Protein AF-A0A943BB54-F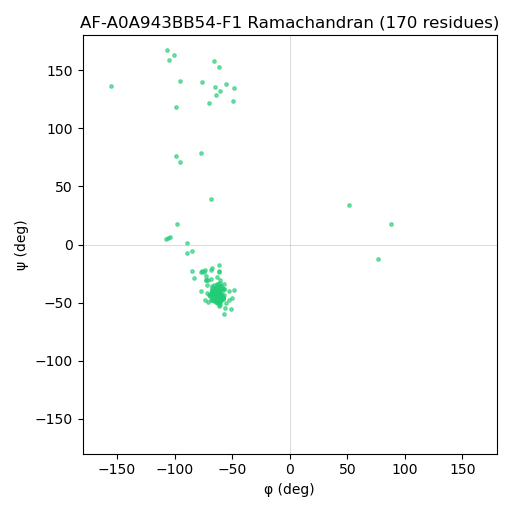1 (afdb_monomer)

Foldseek 3Di:
DQAQDDPVVLQVLLQQQLSLCVVRVLNQQSVLLVCVLVVLVCCCVLLVVVVSCVCNVVSSVVSNVVSVVLNPDDPVVNVPDDSDHPDVVVVCVVCVVVVCVVCVVVVVVVVVVSVVSVVVVVVVVVVLVVDPPVVSVVVVVVVVVVVCCVVVVVVVVVVVVVVVVVVVVVVD

Radius of gyration: 23.93 Å; Cα contacts (8 Å, |Δi|>4): 117; chains: 1; bounding box: 52×42×59 Å

Solvent-accessible surface area (backbone atoms only — not comparable to full-atom values): 9294 Å² total; per-residue (Å²): 124,75,44,90,64,62,67,68,62,41,53,60,29,21,76,42,55,18,40,20,36,37,69,31,54,24,48,42,40,8,47,43,42,33,52,52,56,52,47,46,50,51,50,18,64,76,60,70,36,66,76,53,55,72,50,48,64,56,53,40,51,50,32,32,52,50,29,52,50,61,65,69,45,54,72,68,59,49,68,66,56,74,73,45,56,78,50,71,53,61,58,50,63,77,39,39,67,61,52,44,66,76,42,40,69,60,54,50,50,51,50,52,53,50,50,50,53,45,52,51,50,57,50,50,52,52,54,55,73,72,46,59,65,73,59,46,53,54,50,52,54,50,53,52,52,52,51,49,51,52,55,52,49,52,53,51,51,53,52,49,53,56,55,54,54,47,58,61,61,78,72,112

Mean predicted aligned error: 8.03 Å

Secondary structure (DSSP, 8-state):
------HHHHHHHHTSTTHHHHHTT-HHHHHHHHHHHHHHHHHHHHTT-GGGGGGHHHHHHHHHHHHHHHHHS-HHHHHH-----SSTHHHHHHTHHHHHHHHHHHHHHHHHHHHHHHHHHHHHHHHHHHS-HHHHHHHHHHHHHHHHHHHHHHHHHHHHHHHHHHHHHTT-

Sequence (172 aa):
MKKQKNGFINFICSLIPGAGPMNMGLEKQGLSIMTLFWGVIAIGVLLHMEWIILALPVIWCYSFFHTHNLKNMSEEQFAQEEDRWLFRLDYLIDNHKELFQKYRMWIAGALIVAGICVLVQELIDLFWYIIPDFLYDTVYHTTGLLSAFVTGGVLIAIGIVMLQKKQHSDSN

pLDDT: mean 89.8, std 8.5, range [49.25, 98.12]

Structure (mmCIF, N/CA/C/O backbone):
data_AF-A0A943BB54-F1
#
_entry.id   AF-A0A943BB54-F1
#
loop_
_atom_site.group_PDB
_atom_site.id
_atom_site.type_symbol
_atom_site.label_atom_id
_atom_site.label_alt_id
_atom_site.label_comp_id
_atom_site.label_asym_id
_atom_site.label_entity_id
_atom_site.label_seq_id
_atom_site.pdbx_PDB_ins_code
_atom_site.Cartn_x
_atom_site.Cartn_y
_atom_site.Cartn_z
_atom_site.occupancy
_atom_site.B_iso_or_equiv
_atom_site.auth_seq_id
_atom_site.auth_comp_id
_atom_site.auth_asym_id
_atom_site.auth_atom_id
_atom_site.pdbx_PDB_model_num
ATOM 1 N N . MET A 1 1 ? -9.646 7.836 27.027 1.00 54.47 1 MET A N 1
ATOM 2 C CA . MET A 1 1 ? -10.992 7.289 27.316 1.00 54.47 1 MET A CA 1
ATOM 3 C C . MET A 1 1 ? -11.718 7.103 26.000 1.00 54.47 1 MET A C 1
ATOM 5 O O . MET A 1 1 ? -11.755 8.046 25.216 1.00 54.47 1 MET A O 1
ATOM 9 N N . LYS A 1 2 ? -12.244 5.904 25.753 1.00 75.06 2 LYS A N 1
ATOM 10 C CA . LYS A 1 2 ? -12.995 5.576 24.544 1.00 75.06 2 LYS A CA 1
ATOM 11 C C . LYS A 1 2 ? -14.342 6.306 24.567 1.00 75.06 2 LYS A C 1
ATOM 13 O O . LYS A 1 2 ? -15.086 6.168 25.534 1.00 75.06 2 LYS A O 1
ATOM 18 N N . LYS A 1 3 ? -14.628 7.139 23.563 1.00 78.06 3 LYS A N 1
ATOM 19 C CA . LYS A 1 3 ? -15.867 7.932 23.514 1.00 78.06 3 LYS A CA 1
ATOM 20 C C . LYS A 1 3 ? -16.222 8.281 22.074 1.00 78.06 3 LYS A C 1
ATOM 22 O O . LYS A 1 3 ? -15.357 8.720 21.317 1.00 78.06 3 LYS A O 1
ATOM 27 N N . GLN A 1 4 ? -17.500 8.158 21.723 1.00 77.12 4 GLN A N 1
ATOM 28 C CA . GLN A 1 4 ? -18.004 8.718 20.474 1.00 77.12 4 GLN A CA 1
ATOM 29 C C . GLN A 1 4 ? -17.867 10.249 20.509 1.00 77.12 4 GLN A C 1
ATOM 31 O O . GLN A 1 4 ? -18.245 10.909 21.480 1.00 77.12 4 GLN A O 1
ATOM 36 N N . LYS A 1 5 ? -17.253 10.816 19.466 1.00 77.56 5 LYS A N 1
ATOM 37 C CA . LYS A 1 5 ? -16.969 12.255 19.353 1.00 77.56 5 LYS A CA 1
ATOM 38 C C . LYS A 1 5 ? -17.887 12.935 18.337 1.00 77.56 5 LYS A C 1
ATOM 40 O O . LYS A 1 5 ? -18.565 12.277 17.553 1.00 77.56 5 LYS A O 1
ATOM 45 N N . ASN A 1 6 ? -17.880 14.270 18.348 1.00 79.56 6 ASN A N 1
ATOM 46 C CA . ASN A 1 6 ? -18.699 15.119 17.481 1.00 79.56 6 ASN A CA 1
ATOM 47 C C . ASN A 1 6 ? -18.632 14.689 16.007 1.00 79.56 6 ASN A C 1
ATOM 49 O O . ASN A 1 6 ? -17.544 14.495 15.458 1.00 79.56 6 ASN A O 1
ATOM 53 N N . GLY A 1 7 ? -19.798 14.627 15.356 1.00 83.12 7 GLY A N 1
ATOM 54 C CA . GLY A 1 7 ? -19.935 14.122 13.988 1.00 83.12 7 GLY A CA 1
ATOM 55 C C . GLY A 1 7 ? -19.079 14.862 12.958 1.00 83.12 7 GLY A C 1
ATOM 56 O O . GLY A 1 7 ? -18.488 14.221 12.098 1.00 83.12 7 GLY A O 1
ATOM 57 N N . PHE A 1 8 ? -18.937 16.186 13.082 1.00 90.69 8 PHE A N 1
ATOM 58 C CA . PHE A 1 8 ? -18.139 16.985 12.145 1.00 90.69 8 PHE A CA 1
ATOM 59 C C . PHE A 1 8 ? -16.632 16.699 12.234 1.00 90.69 8 PHE A C 1
ATOM 61 O O . PHE A 1 8 ? -15.992 16.446 11.219 1.00 90.69 8 PHE A O 1
ATOM 68 N N . ILE A 1 9 ? -16.063 16.672 13.447 1.00 91.12 9 ILE A N 1
ATOM 69 C CA . ILE A 1 9 ? -14.643 16.326 13.637 1.00 91.12 9 ILE A CA 1
ATOM 70 C C . ILE A 1 9 ? -14.402 14.894 13.169 1.00 91.12 9 ILE A C 1
ATOM 72 O O . ILE A 1 9 ? -13.420 14.623 12.487 1.00 91.12 9 ILE A O 1
ATOM 76 N N . ASN A 1 10 ? -15.321 13.982 13.491 1.00 91.38 10 ASN A N 1
ATOM 77 C CA . ASN A 1 10 ? -15.209 12.600 13.059 1.00 91.38 10 ASN A CA 1
ATOM 78 C C . ASN A 1 10 ? -15.236 12.450 11.532 1.00 91.38 10 ASN A C 1
ATOM 80 O O . ASN A 1 10 ? -14.472 11.660 10.988 1.00 91.38 10 ASN A O 1
ATOM 84 N N . PHE A 1 11 ? -16.069 13.235 10.847 1.00 94.62 11 PHE A N 1
ATOM 85 C CA . PHE A 1 11 ? -16.084 13.297 9.390 1.00 94.62 11 PHE A CA 1
ATOM 86 C C . PHE A 1 11 ? -14.734 13.772 8.836 1.00 94.62 11 PHE A C 1
ATOM 88 O O . PHE A 1 11 ? -14.167 13.087 7.991 1.00 94.62 11 PHE A O 1
ATOM 95 N N . ILE A 1 12 ? -14.157 14.862 9.358 1.00 96.25 12 ILE A N 1
ATOM 96 C CA . ILE A 1 12 ? -12.820 15.318 8.927 1.00 96.25 12 ILE A CA 1
ATOM 97 C C . ILE A 1 12 ? -11.769 14.228 9.177 1.00 96.25 12 ILE A C 1
ATOM 99 O O . ILE A 1 12 ? -10.998 13.899 8.278 1.00 96.25 12 ILE A O 1
ATOM 103 N N . CYS A 1 13 ? -11.764 13.618 10.365 1.00 95.44 13 CYS A N 1
ATOM 104 C CA . CYS A 1 13 ? -10.847 12.524 10.686 1.00 95.44 13 CYS A CA 1
ATOM 105 C C . CYS A 1 13 ? -11.034 11.313 9.760 1.00 95.44 13 CYS A C 1
ATOM 107 O O . CYS A 1 13 ? -10.058 10.647 9.447 1.00 95.44 13 CYS A O 1
ATOM 109 N N . SER A 1 14 ? -12.251 11.030 9.289 1.00 96.12 14 SER A N 1
ATOM 110 C CA . SER A 1 14 ? -12.511 9.905 8.381 1.00 96.12 14 SER A CA 1
ATOM 111 C C . SER A 1 14 ? -11.883 10.064 6.991 1.00 96.12 14 SER A C 1
ATOM 113 O O . SER A 1 14 ? -11.684 9.063 6.307 1.00 96.12 14 SER A O 1
ATOM 115 N N . LEU A 1 15 ? -11.550 11.297 6.581 1.00 96.88 15 LEU A N 1
ATOM 116 C CA . LEU A 1 15 ? -10.886 11.576 5.303 1.00 96.88 15 LEU A CA 1
ATOM 117 C C . LEU A 1 15 ? -9.410 11.160 5.310 1.00 96.88 15 LEU A C 1
ATOM 119 O O . LEU A 1 15 ? -8.836 10.933 4.246 1.00 96.88 15 LEU A O 1
ATOM 123 N N . ILE A 1 16 ? -8.808 11.046 6.497 1.00 97.12 16 ILE A N 1
ATOM 124 C CA . ILE A 1 16 ? -7.440 10.569 6.689 1.00 97.12 16 ILE A CA 1
ATOM 125 C C . ILE A 1 16 ? -7.516 9.086 7.091 1.00 97.12 16 ILE A C 1
ATOM 127 O O . ILE A 1 16 ? -8.088 8.775 8.141 1.00 97.12 16 ILE A O 1
ATOM 131 N N . PRO A 1 17 ? -6.944 8.156 6.301 1.00 97.19 17 PRO A N 1
ATOM 132 C CA . PRO A 1 17 ? -6.960 6.730 6.611 1.00 97.19 17 PRO A CA 1
ATOM 133 C C . PRO A 1 17 ? -6.526 6.446 8.052 1.00 97.19 17 PRO A C 1
ATOM 135 O O . PRO A 1 17 ? -5.452 6.865 8.466 1.00 97.19 17 PRO A O 1
ATOM 138 N N . GLY A 1 18 ? -7.373 5.763 8.823 1.00 96.44 18 GLY A N 1
ATOM 139 C CA . GLY A 1 18 ? -7.125 5.369 10.212 1.00 96.44 18 GLY A CA 1
ATOM 140 C C . GLY A 1 18 ? -7.271 6.463 11.281 1.00 96.44 18 GLY A C 1
ATOM 141 O O . GLY A 1 18 ? -7.390 6.123 12.458 1.00 96.44 18 GLY A O 1
ATOM 142 N N . ALA A 1 19 ? -7.365 7.749 10.929 1.00 96.56 19 ALA A N 1
ATOM 143 C CA . ALA A 1 19 ? -7.496 8.815 11.931 1.00 96.56 19 ALA A CA 1
ATOM 144 C C . ALA A 1 19 ? -8.884 8.851 12.599 1.00 96.56 19 ALA A C 1
ATOM 146 O O . ALA A 1 19 ? -9.010 9.264 13.752 1.00 96.56 19 ALA A O 1
ATOM 147 N N . GLY A 1 20 ? -9.929 8.391 11.908 1.00 95.75 20 GLY A N 1
ATOM 148 C CA . GLY A 1 20 ? -11.283 8.260 12.452 1.00 95.75 20 GLY A CA 1
ATOM 149 C C . GLY A 1 20 ? -11.375 7.379 13.708 1.00 95.75 20 GLY A C 1
ATOM 150 O O . GLY A 1 20 ? -11.759 7.883 14.765 1.00 95.75 20 GLY A O 1
ATOM 151 N N . PRO A 1 21 ? -10.981 6.090 13.647 1.00 95.19 21 PRO A N 1
ATOM 152 C CA . PRO A 1 21 ? -10.943 5.213 14.817 1.00 95.19 21 PRO A CA 1
ATOM 153 C C . PRO A 1 21 ? -10.069 5.768 15.951 1.00 95.19 21 PRO A C 1
ATOM 155 O O . PRO A 1 21 ? -10.515 5.796 17.101 1.00 95.19 21 PRO A O 1
ATOM 158 N N . MET A 1 22 ? -8.882 6.310 15.634 1.00 95.44 22 MET A N 1
ATOM 159 C CA . MET A 1 22 ? -8.009 6.949 16.634 1.00 95.44 22 MET A CA 1
ATOM 160 C C . MET A 1 22 ? -8.708 8.109 17.338 1.00 95.44 22 MET A C 1
ATOM 162 O O . MET A 1 22 ? -8.614 8.255 18.556 1.00 95.44 22 MET A O 1
ATOM 166 N N . ASN A 1 23 ? -9.471 8.914 16.595 1.00 94.31 23 ASN A N 1
ATOM 167 C CA . ASN A 1 23 ? -10.217 10.017 17.175 1.00 94.31 23 ASN A CA 1
ATOM 168 C C . ASN A 1 23 ? -11.243 9.530 18.213 1.00 94.31 23 ASN A C 1
ATOM 170 O O . ASN A 1 23 ? -11.480 10.240 19.184 1.00 94.31 23 ASN A O 1
ATOM 174 N N . MET A 1 24 ? -11.804 8.327 18.082 1.00 94.06 24 MET A N 1
ATOM 175 C CA . MET A 1 24 ? -12.731 7.759 19.073 1.00 94.06 24 MET A CA 1
ATOM 176 C C . MET A 1 24 ? -12.044 6.957 20.195 1.00 94.06 24 MET A C 1
ATOM 178 O O . MET A 1 24 ? -12.722 6.431 21.084 1.00 94.06 24 MET A O 1
ATOM 182 N N . GLY A 1 25 ? -10.708 6.880 20.181 1.00 93.62 25 GLY A N 1
ATOM 183 C CA . GLY A 1 25 ? -9.900 6.128 21.144 1.00 93.62 25 GLY A CA 1
ATOM 184 C C . GLY A 1 25 ? -9.667 4.657 20.779 1.00 93.62 25 GLY A C 1
ATOM 185 O O . GLY A 1 25 ? -9.334 3.882 21.668 1.00 93.62 25 GLY A O 1
ATOM 186 N N . LEU A 1 26 ? -9.874 4.272 19.513 1.00 95.06 26 LEU A N 1
ATOM 187 C CA . LEU A 1 26 ? -9.521 2.960 18.953 1.00 95.06 26 LEU A CA 1
ATOM 188 C C . LEU A 1 26 ? -8.188 3.071 18.195 1.00 95.06 26 LEU A C 1
ATOM 190 O O . LEU A 1 26 ? -8.151 3.183 16.964 1.00 95.06 26 LEU A O 1
ATOM 194 N N . GLU A 1 27 ? -7.091 3.138 18.948 1.00 94.19 27 GLU A N 1
ATOM 195 C CA . GLU A 1 27 ? -5.754 3.426 18.426 1.00 94.19 27 GLU A CA 1
ATOM 196 C C . GLU A 1 27 ? -5.198 2.280 17.585 1.00 94.19 27 GLU A C 1
ATOM 198 O O . GLU A 1 27 ? -4.673 2.530 16.499 1.00 94.19 27 GLU A O 1
ATOM 203 N N . LYS A 1 28 ? -5.353 1.024 18.022 1.00 94.44 28 LYS A N 1
ATOM 204 C CA . LYS A 1 28 ? -4.853 -0.142 17.275 1.00 94.44 28 LYS A CA 1
ATOM 205 C C . LYS A 1 28 ? -5.600 -0.332 15.968 1.00 94.44 28 LYS A C 1
ATOM 207 O O . LYS A 1 28 ? -4.972 -0.631 14.949 1.00 94.44 28 LYS A O 1
ATOM 212 N N . GLN A 1 29 ? -6.917 -0.129 15.964 1.00 95.06 29 GLN A N 1
ATOM 213 C CA . GLN A 1 29 ? -7.691 -0.186 14.723 1.00 95.06 29 GLN A CA 1
ATOM 214 C C . GLN A 1 29 ? -7.242 0.907 13.745 1.00 95.06 29 GLN A C 1
ATOM 216 O O . GLN A 1 29 ? -6.980 0.629 12.573 1.00 95.06 29 GLN A O 1
ATOM 221 N N . GLY A 1 30 ? -7.094 2.142 14.229 1.00 95.75 30 GLY A N 1
ATOM 222 C CA . GLY A 1 30 ? -6.633 3.253 13.404 1.00 95.75 30 GLY A CA 1
ATOM 223 C C . GLY A 1 30 ? -5.213 3.055 12.874 1.00 95.75 30 GLY A C 1
ATOM 224 O O . GLY A 1 30 ? -4.966 3.242 11.683 1.00 95.75 30 GLY A O 1
ATOM 225 N N . LEU A 1 31 ? -4.293 2.595 13.727 1.00 95.12 31 LEU A N 1
ATOM 226 C CA . LEU A 1 31 ? -2.903 2.338 13.354 1.00 95.12 31 LEU A CA 1
ATOM 227 C C . LEU A 1 31 ? -2.805 1.196 12.342 1.00 95.12 31 LEU A C 1
ATOM 229 O O . LEU A 1 31 ? -2.064 1.321 11.377 1.00 95.12 31 LEU A O 1
ATOM 233 N N . SER A 1 32 ? -3.613 0.141 12.490 1.00 95.25 32 SER A N 1
ATOM 234 C CA . SER A 1 32 ? -3.705 -0.947 11.504 1.00 95.25 32 SER A CA 1
ATOM 235 C C . SER A 1 32 ? -3.987 -0.410 10.096 1.00 95.25 32 SER A C 1
ATOM 237 O O . SER A 1 32 ? -3.317 -0.787 9.135 1.00 95.25 32 SER A O 1
ATOM 239 N N . ILE A 1 33 ? -4.968 0.490 9.973 1.00 96.38 33 ILE A N 1
ATOM 240 C CA . ILE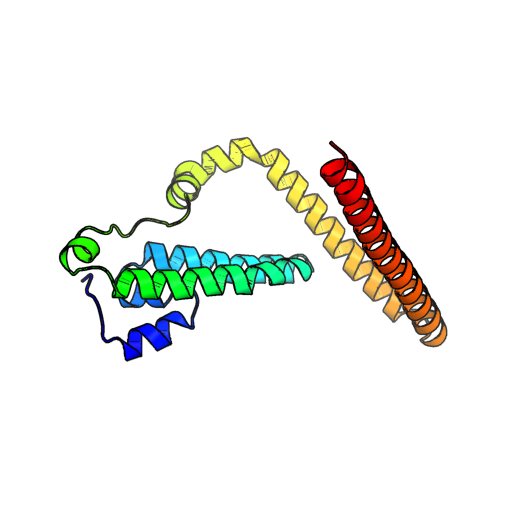 A 1 33 ? -5.358 1.092 8.692 1.00 96.38 33 ILE A CA 1
ATOM 241 C C . ILE A 1 33 ? -4.267 2.037 8.180 1.00 96.38 33 ILE A C 1
ATOM 243 O O . ILE A 1 33 ? -3.925 1.973 7.001 1.00 96.38 33 ILE A O 1
ATOM 247 N N . MET A 1 34 ? -3.702 2.887 9.047 1.00 96.38 34 MET A N 1
ATOM 248 C CA . MET A 1 34 ? -2.613 3.799 8.675 1.00 96.38 34 MET A CA 1
ATOM 249 C C . MET A 1 34 ? -1.392 3.038 8.163 1.00 96.38 34 MET A C 1
ATOM 251 O O . MET A 1 34 ? -0.862 3.379 7.108 1.00 96.38 34 MET A O 1
ATOM 255 N N . THR A 1 35 ? -0.963 1.996 8.878 1.00 94.75 35 THR A N 1
ATOM 256 C CA . THR A 1 35 ? 0.164 1.149 8.482 1.00 94.75 35 THR A CA 1
ATOM 257 C C . THR A 1 35 ? -0.108 0.461 7.151 1.00 94.75 35 THR A C 1
ATOM 259 O O . THR A 1 35 ? 0.788 0.417 6.316 1.00 94.75 35 THR A O 1
ATOM 262 N N . LEU A 1 36 ? -1.329 -0.025 6.906 1.00 95.12 36 LEU A N 1
ATOM 263 C CA . LEU A 1 36 ? -1.673 -0.617 5.613 1.00 95.12 36 LEU A CA 1
ATOM 264 C C . LEU A 1 36 ? -1.635 0.423 4.483 1.00 95.12 36 LEU A C 1
ATOM 266 O O . LEU A 1 36 ? -1.016 0.181 3.451 1.00 95.12 36 LEU A O 1
ATOM 270 N N . PHE A 1 37 ? -2.262 1.584 4.682 1.00 96.88 37 PHE A N 1
ATOM 271 C CA . PHE A 1 37 ? -2.334 2.640 3.672 1.00 96.88 37 PHE A CA 1
ATOM 272 C C . PHE A 1 37 ? -0.939 3.148 3.279 1.00 96.88 37 PHE A C 1
ATOM 274 O O . PHE A 1 37 ? -0.578 3.139 2.103 1.00 96.88 37 PHE A O 1
ATOM 281 N N . TRP A 1 38 ? -0.123 3.527 4.265 1.00 96.06 38 TRP A N 1
ATOM 282 C CA . TRP A 1 38 ? 1.241 4.000 4.021 1.00 96.06 38 TRP A CA 1
ATOM 283 C C . TRP A 1 38 ? 2.194 2.880 3.611 1.00 96.06 38 TRP A C 1
ATOM 285 O O . TRP A 1 38 ? 3.108 3.127 2.831 1.00 96.06 38 TRP A O 1
ATOM 295 N N . GLY A 1 39 ? 1.971 1.652 4.079 1.00 95.06 39 GLY A N 1
ATOM 296 C CA . GLY A 1 39 ? 2.748 0.484 3.673 1.00 95.06 39 GLY A CA 1
ATOM 297 C C . GLY A 1 39 ? 2.603 0.183 2.182 1.00 95.06 39 GLY A C 1
ATOM 298 O O . GLY A 1 39 ? 3.602 -0.075 1.519 1.00 95.06 39 GLY A O 1
ATOM 299 N N . VAL A 1 40 ? 1.389 0.293 1.630 1.00 95.88 40 VAL A N 1
ATOM 300 C CA . VAL A 1 40 ? 1.154 0.149 0.183 1.00 95.88 40 VAL A CA 1
ATOM 301 C C . VAL A 1 40 ? 1.884 1.233 -0.608 1.00 95.88 40 VAL A C 1
ATOM 303 O O . VAL A 1 40 ? 2.537 0.913 -1.598 1.00 95.88 40 VAL A O 1
ATOM 306 N N . ILE A 1 41 ? 1.835 2.492 -0.156 1.00 95.81 41 ILE A N 1
ATOM 307 C CA . ILE A 1 41 ? 2.582 3.592 -0.791 1.00 95.81 41 ILE A CA 1
ATOM 308 C C . ILE A 1 41 ? 4.085 3.310 -0.745 1.00 95.81 41 ILE A C 1
ATOM 310 O O . ILE A 1 41 ? 4.753 3.387 -1.772 1.00 95.81 41 ILE A O 1
ATOM 314 N N . ALA A 1 42 ? 4.616 2.955 0.427 1.00 95.12 42 ALA A N 1
ATOM 315 C CA . ALA A 1 42 ? 6.038 2.699 0.614 1.00 95.12 42 ALA A CA 1
ATOM 316 C C . ALA A 1 42 ? 6.530 1.556 -0.282 1.00 95.12 42 ALA A C 1
ATOM 318 O O . ALA A 1 42 ? 7.539 1.714 -0.958 1.00 95.12 42 ALA A O 1
ATOM 319 N N . ILE A 1 43 ? 5.802 0.437 -0.340 1.00 92.81 43 ILE A N 1
ATOM 320 C CA . ILE A 1 43 ? 6.139 -0.691 -1.219 1.00 92.81 43 ILE A CA 1
ATOM 321 C C . ILE A 1 43 ? 6.054 -0.276 -2.692 1.00 92.81 43 ILE A C 1
ATOM 323 O O . ILE A 1 43 ? 6.966 -0.582 -3.455 1.00 92.81 43 ILE A O 1
ATOM 327 N N . GLY A 1 44 ? 4.995 0.438 -3.087 1.00 93.44 44 GLY A N 1
ATOM 328 C CA . GLY A 1 44 ? 4.815 0.904 -4.463 1.00 93.44 44 GLY A CA 1
ATOM 329 C C . GLY A 1 44 ? 5.948 1.809 -4.934 1.00 93.44 44 GLY A C 1
ATOM 330 O O . GLY A 1 44 ? 6.470 1.609 -6.025 1.00 93.44 44 GLY A O 1
ATOM 331 N N . VAL A 1 45 ? 6.373 2.750 -4.089 1.00 91.69 45 VAL A N 1
ATOM 332 C CA . VAL A 1 45 ? 7.479 3.667 -4.392 1.00 91.69 45 VAL A CA 1
ATOM 333 C C . VA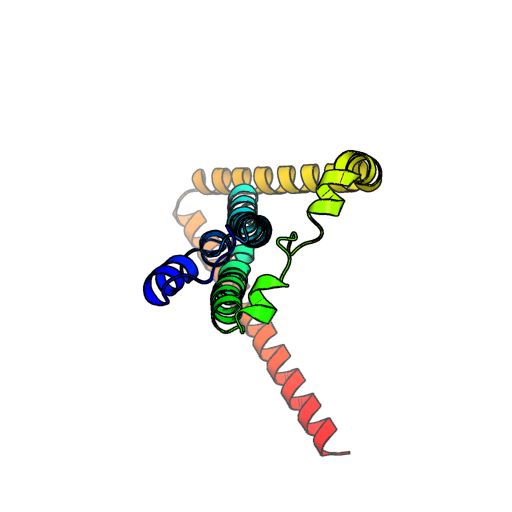L A 1 45 ? 8.823 2.940 -4.380 1.00 91.69 45 VAL A C 1
ATOM 335 O O . VAL A 1 45 ? 9.581 3.063 -5.332 1.00 91.69 45 VAL A O 1
ATOM 338 N N . LEU A 1 46 ? 9.123 2.159 -3.337 1.00 90.94 46 LEU A N 1
ATOM 339 C CA . LEU A 1 46 ? 10.433 1.510 -3.182 1.00 90.94 46 LEU A CA 1
ATOM 340 C C . LEU A 1 46 ? 10.697 0.413 -4.216 1.00 90.94 46 LEU A C 1
ATOM 342 O O . LEU A 1 46 ? 11.852 0.146 -4.532 1.00 90.94 46 LEU A O 1
ATOM 346 N N . LEU A 1 47 ? 9.649 -0.260 -4.695 1.00 90.06 47 LEU A N 1
ATOM 347 C CA . LEU A 1 47 ? 9.762 -1.336 -5.681 1.00 90.06 47 LEU A CA 1
ATOM 348 C C . LEU A 1 47 ? 9.354 -0.899 -7.092 1.00 90.06 47 LEU A C 1
ATOM 350 O O . LEU A 1 47 ? 9.244 -1.759 -7.962 1.00 90.06 47 LEU A O 1
ATOM 354 N N . HIS A 1 48 ? 9.081 0.395 -7.307 1.00 87.69 48 HIS A N 1
ATOM 355 C CA . HIS A 1 48 ? 8.574 0.942 -8.574 1.00 87.69 48 HIS A CA 1
ATOM 356 C C . HIS A 1 48 ? 7.329 0.195 -9.101 1.00 87.69 48 HIS A C 1
ATOM 358 O O . HIS A 1 48 ? 7.107 0.032 -10.301 1.00 87.69 48 HIS A O 1
ATOM 364 N N . MET A 1 49 ? 6.485 -0.283 -8.183 1.00 88.12 49 MET A N 1
ATOM 365 C CA . MET A 1 49 ? 5.261 -1.026 -8.478 1.00 88.12 49 MET A CA 1
ATOM 366 C C . MET A 1 49 ? 4.053 -0.090 -8.484 1.00 88.12 49 MET A C 1
ATOM 368 O O . MET A 1 49 ? 3.200 -0.150 -7.601 1.00 88.12 49 MET A O 1
ATOM 372 N N . GLU A 1 50 ? 3.953 0.770 -9.496 1.00 86.88 50 GLU A N 1
ATOM 373 C CA . GLU A 1 50 ? 2.910 1.806 -9.577 1.00 86.88 50 GLU A CA 1
ATOM 374 C C . GLU A 1 50 ? 1.482 1.243 -9.514 1.00 86.88 50 GLU A C 1
ATOM 376 O O . GLU A 1 50 ? 0.590 1.832 -8.906 1.00 86.88 50 GLU A O 1
ATOM 381 N N . TRP A 1 51 ? 1.262 0.052 -10.075 1.00 88.56 51 TRP A N 1
ATOM 382 C CA . TRP A 1 51 ? -0.049 -0.598 -10.102 1.00 88.56 51 TRP A CA 1
ATOM 383 C C . TRP A 1 51 ? -0.610 -0.910 -8.703 1.00 88.56 51 TRP A C 1
ATOM 385 O O . TRP A 1 51 ? -1.829 -0.999 -8.547 1.00 88.56 51 TRP A O 1
ATOM 395 N N . ILE A 1 52 ? 0.233 -1.030 -7.667 1.00 92.69 52 ILE A N 1
ATOM 396 C CA . ILE A 1 52 ? -0.230 -1.306 -6.296 1.00 92.69 52 ILE A CA 1
ATOM 397 C C . ILE A 1 52 ? -1.001 -0.120 -5.697 1.00 92.69 52 ILE A C 1
ATOM 399 O O . ILE A 1 52 ? -1.834 -0.302 -4.808 1.00 92.69 52 ILE A O 1
ATOM 403 N N . ILE A 1 53 ? -0.786 1.092 -6.223 1.00 91.12 53 ILE A N 1
ATOM 404 C CA . ILE A 1 53 ? -1.477 2.321 -5.808 1.00 91.12 53 ILE A CA 1
ATOM 405 C C . ILE A 1 53 ? -2.993 2.205 -6.042 1.00 91.12 53 ILE A C 1
ATOM 407 O O . ILE A 1 53 ? -3.778 2.817 -5.318 1.00 91.12 53 ILE A O 1
ATOM 411 N N . LEU A 1 54 ? -3.431 1.341 -6.967 1.00 94.50 54 LEU A N 1
ATOM 412 C CA . LEU A 1 54 ? -4.849 1.041 -7.197 1.00 94.50 54 LEU A CA 1
ATOM 413 C C . LEU A 1 54 ? -5.553 0.433 -5.970 1.00 94.50 54 LEU A C 1
ATOM 415 O O . LEU A 1 54 ? -6.780 0.474 -5.890 1.00 94.50 54 LEU A O 1
ATOM 419 N N . ALA A 1 55 ? -4.810 -0.090 -4.987 1.00 95.88 55 ALA A N 1
ATOM 420 C CA . ALA A 1 55 ? -5.374 -0.542 -3.717 1.00 95.88 55 ALA A CA 1
ATOM 421 C C . ALA A 1 55 ? -5.730 0.617 -2.763 1.00 95.88 55 ALA A C 1
ATOM 423 O O . ALA A 1 55 ? -6.583 0.447 -1.889 1.00 95.88 55 ALA A O 1
ATOM 424 N N . LEU A 1 56 ? -5.121 1.801 -2.914 1.00 96.94 56 LEU A N 1
ATOM 425 C CA . LEU A 1 56 ? -5.314 2.920 -1.984 1.00 96.94 56 LEU A CA 1
ATOM 426 C C . LEU A 1 56 ? -6.762 3.424 -1.922 1.00 96.94 56 LEU A C 1
ATOM 428 O O . LEU A 1 56 ? -7.241 3.610 -0.803 1.00 96.94 56 LEU A O 1
ATOM 432 N N . PRO A 1 57 ? -7.504 3.592 -3.039 1.00 97.50 57 PRO A N 1
ATOM 433 C CA . PRO A 1 57 ? -8.916 3.968 -2.975 1.00 97.50 57 PRO A CA 1
ATOM 434 C C . PRO A 1 57 ? -9.766 2.946 -2.215 1.00 97.50 57 PRO A C 1
ATOM 436 O O . PRO A 1 57 ? -10.667 3.324 -1.471 1.00 97.50 57 PRO A O 1
ATOM 439 N N . VAL A 1 58 ? -9.454 1.652 -2.344 1.00 97.38 58 VAL A N 1
ATOM 440 C CA . VAL A 1 58 ? -10.166 0.577 -1.636 1.00 97.38 58 VAL A CA 1
ATOM 441 C C . VAL A 1 58 ? -9.909 0.662 -0.131 1.00 97.38 58 VAL A C 1
ATOM 443 O O . VAL A 1 58 ? -10.853 0.638 0.660 1.00 97.38 58 VAL A O 1
ATOM 446 N N . ILE A 1 59 ? -8.644 0.822 0.271 1.00 97.44 59 ILE A N 1
ATOM 447 C CA . ILE A 1 59 ? -8.246 0.970 1.680 1.00 97.44 59 ILE A CA 1
ATOM 448 C C . ILE A 1 59 ? -8.836 2.253 2.278 1.00 97.44 59 ILE A C 1
ATOM 450 O O . ILE A 1 59 ? -9.328 2.244 3.409 1.00 97.44 59 ILE A O 1
ATOM 454 N N . TRP A 1 60 ? -8.825 3.350 1.519 1.00 98.00 60 TRP A N 1
ATOM 455 C CA . TRP A 1 60 ? -9.410 4.623 1.930 1.00 98.00 60 TRP A CA 1
ATOM 456 C C . TRP A 1 60 ? -10.923 4.502 2.138 1.00 98.00 60 TRP A C 1
ATOM 458 O O . TRP A 1 60 ? -11.411 4.864 3.207 1.00 98.00 60 TRP A O 1
ATOM 468 N N . CYS A 1 61 ? -11.657 3.915 1.183 1.00 98.12 61 CYS A N 1
ATOM 469 C CA . CYS A 1 61 ? -13.094 3.664 1.316 1.00 98.12 61 CYS A CA 1
ATOM 470 C C . CYS A 1 61 ? -13.391 2.802 2.544 1.00 98.12 61 CYS A C 1
ATOM 472 O O . CYS A 1 61 ? -14.263 3.150 3.340 1.00 98.12 61 CYS A O 1
ATOM 474 N N . TYR A 1 62 ? -12.638 1.715 2.742 1.00 97.19 62 TYR A N 1
ATOM 475 C CA . TYR A 1 62 ? -12.762 0.888 3.940 1.00 97.19 62 TYR A CA 1
ATOM 476 C C . TYR A 1 62 ? -12.583 1.720 5.217 1.00 97.19 62 TYR A C 1
ATOM 478 O O . TYR A 1 62 ? -13.447 1.688 6.088 1.00 97.19 62 TYR A O 1
ATOM 486 N N . SER A 1 63 ? -11.517 2.521 5.309 1.00 97.31 63 SER A N 1
ATOM 487 C CA . SER A 1 63 ? -11.269 3.406 6.454 1.00 97.31 63 SER A CA 1
ATOM 488 C C . SER A 1 63 ? -12.408 4.396 6.700 1.00 97.31 63 SER A C 1
ATOM 490 O O . SER A 1 63 ? -12.837 4.603 7.843 1.00 97.31 63 SER A O 1
ATOM 492 N N . PHE A 1 64 ? -12.892 5.023 5.628 1.00 97.50 64 PHE A N 1
ATOM 493 C CA . PHE A 1 64 ? -13.963 6.005 5.672 1.00 97.50 64 PHE A CA 1
ATOM 494 C C . PHE A 1 64 ? -15.251 5.370 6.205 1.00 97.50 64 PHE A C 1
ATOM 496 O O . PHE A 1 64 ? -15.817 5.852 7.190 1.00 97.50 64 PHE A O 1
ATOM 503 N N . PHE A 1 65 ? -15.687 4.252 5.618 1.00 97.19 65 PHE A N 1
ATOM 504 C CA . PHE A 1 65 ? -16.899 3.555 6.051 1.00 97.19 65 PHE A CA 1
ATOM 505 C C . PHE A 1 65 ? -16.754 2.944 7.444 1.00 97.19 65 PHE A C 1
ATOM 507 O O . PHE A 1 65 ? -17.692 3.034 8.231 1.00 97.19 65 PHE A O 1
ATOM 514 N N . HIS A 1 66 ? -15.583 2.407 7.795 1.00 95.75 66 HIS A N 1
ATOM 515 C CA . HIS A 1 66 ? -15.301 1.887 9.136 1.00 95.75 66 HIS A CA 1
ATOM 516 C C . HIS A 1 66 ? -15.479 2.966 10.208 1.00 95.75 66 HIS A C 1
ATOM 518 O O . HIS A 1 66 ? -16.179 2.765 11.199 1.00 95.75 66 HIS A O 1
ATOM 524 N N . THR A 1 67 ? -14.942 4.163 9.960 1.00 95.69 67 THR A N 1
ATOM 525 C CA . THR A 1 67 ? -15.111 5.321 10.851 1.00 95.69 67 THR A CA 1
ATOM 526 C C . THR A 1 67 ? -16.583 5.699 11.032 1.00 95.69 67 THR A C 1
ATOM 528 O O . THR A 1 67 ? -17.025 5.989 12.145 1.00 95.69 67 THR A O 1
ATOM 531 N N . HIS A 1 68 ? -17.364 5.710 9.951 1.00 94.81 68 HIS A N 1
ATOM 532 C CA . HIS A 1 68 ? -18.786 6.050 10.020 1.00 94.81 68 HIS A CA 1
ATOM 533 C C . HIS A 1 68 ? -19.615 4.953 10.685 1.00 94.81 68 HIS A C 1
ATOM 535 O O . HIS A 1 68 ? -20.546 5.265 11.427 1.00 94.81 68 HIS A O 1
ATOM 541 N N . ASN A 1 69 ? -19.247 3.688 10.485 1.00 94.50 69 ASN A N 1
ATOM 542 C CA . ASN A 1 69 ? -19.859 2.555 11.162 1.00 94.50 69 ASN A CA 1
ATOM 543 C C . ASN A 1 69 ? -19.666 2.663 12.681 1.00 94.50 69 ASN A C 1
ATOM 545 O O . ASN A 1 69 ? -20.649 2.664 13.415 1.00 94.50 69 ASN A O 1
ATOM 549 N N . LEU A 1 70 ? -18.431 2.891 13.147 1.00 94.00 70 LEU A N 1
ATOM 550 C CA . LEU A 1 70 ? 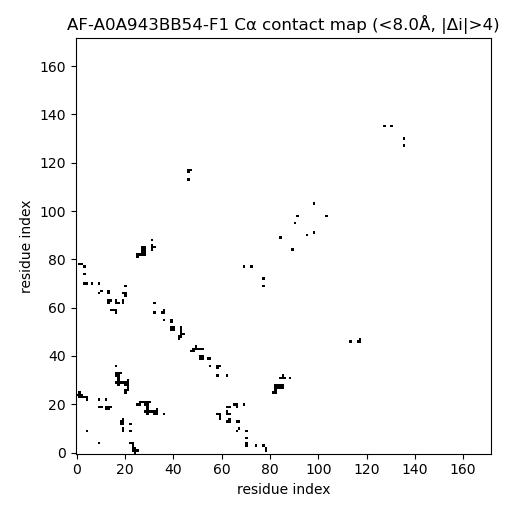-18.120 3.089 14.571 1.00 94.00 70 LEU A CA 1
ATOM 551 C C . LEU A 1 70 ? -18.902 4.252 15.201 1.00 94.00 70 LEU A C 1
ATOM 553 O O . LEU A 1 70 ? -19.360 4.160 16.340 1.00 94.00 70 LEU A O 1
ATOM 557 N N . LYS A 1 71 ? -19.091 5.347 14.454 1.00 92.38 71 LYS A N 1
ATOM 558 C CA . LYS A 1 71 ? -19.882 6.498 14.914 1.00 92.38 71 LYS A CA 1
ATOM 559 C C . LYS A 1 71 ? -21.380 6.195 14.977 1.00 92.38 71 LYS A C 1
ATOM 561 O O . LYS A 1 71 ? -22.086 6.820 15.760 1.00 92.38 71 LYS A O 1
ATOM 566 N N . ASN A 1 72 ? -21.885 5.321 14.111 1.00 91.62 72 ASN A N 1
ATOM 567 C CA . ASN A 1 72 ? -23.311 5.010 14.018 1.00 91.62 72 ASN A CA 1
ATOM 568 C C . ASN A 1 72 ? -23.749 3.857 14.935 1.00 91.62 72 ASN A C 1
ATOM 570 O O . ASN A 1 72 ? -24.949 3.624 15.052 1.00 91.62 72 ASN A O 1
ATOM 574 N N . MET A 1 73 ? -22.813 3.171 15.596 1.00 92.44 73 MET A N 1
ATOM 575 C CA . MET A 1 73 ? -23.114 2.202 16.656 1.00 92.44 73 MET A CA 1
ATOM 576 C C . MET A 1 73 ? -23.831 2.862 17.839 1.00 92.44 73 MET A C 1
ATOM 578 O O . MET A 1 73 ? -23.623 4.048 18.115 1.00 92.44 73 MET A O 1
ATOM 582 N N . SER A 1 74 ? -24.629 2.085 18.578 1.00 92.56 74 SER A N 1
ATOM 583 C CA . SER A 1 74 ? -25.146 2.535 19.875 1.00 92.56 74 SER A CA 1
ATOM 584 C C . SER A 1 74 ? -24.006 2.709 20.886 1.00 92.56 74 SER A C 1
ATOM 586 O O . SER A 1 74 ? -22.939 2.110 20.737 1.00 92.56 74 SER A O 1
ATOM 588 N N . GLU A 1 75 ? -24.216 3.510 21.934 1.00 89.94 75 GLU A N 1
ATOM 589 C CA . GLU A 1 75 ? -23.193 3.709 22.971 1.00 89.94 75 GLU A CA 1
ATOM 590 C C . GLU A 1 75 ? -22.788 2.390 23.647 1.00 89.94 75 GLU A C 1
ATOM 592 O O . GLU A 1 75 ? -21.606 2.175 23.904 1.00 89.94 75 GLU A O 1
ATOM 597 N N . GLU A 1 76 ? -23.742 1.478 23.861 1.00 89.25 76 GLU A N 1
ATOM 598 C CA . GLU A 1 76 ? -23.489 0.144 24.419 1.00 89.25 76 GLU A CA 1
ATOM 599 C C . GLU A 1 76 ? -22.622 -0.712 23.487 1.00 89.25 76 GLU A C 1
ATOM 601 O O . GLU A 1 76 ? -21.620 -1.279 23.922 1.00 89.25 76 GLU A O 1
ATOM 606 N N . GLN A 1 77 ? -22.961 -0.762 22.193 1.00 91.06 77 GLN A N 1
ATOM 607 C CA . GLN A 1 77 ? -22.178 -1.487 21.185 1.00 91.06 77 GLN A CA 1
ATOM 608 C C . GLN A 1 77 ? -20.768 -0.910 21.068 1.00 91.06 77 GLN A C 1
ATOM 610 O O . GLN A 1 77 ? -19.778 -1.638 21.043 1.00 91.06 77 GLN A O 1
ATOM 615 N N . PHE A 1 78 ? -20.664 0.417 21.048 1.00 91.75 78 PHE A N 1
ATOM 616 C CA . PHE A 1 78 ? -19.384 1.094 20.964 1.00 91.75 78 PHE A CA 1
ATOM 617 C C . PHE A 1 78 ? -18.544 0.892 22.230 1.00 91.75 78 PHE A C 1
ATOM 619 O O . PHE A 1 78 ? -17.328 0.757 22.127 1.00 91.75 78 PHE A O 1
ATOM 626 N N . ALA A 1 79 ? -19.148 0.836 23.417 1.00 89.44 79 ALA A N 1
ATOM 627 C CA . ALA A 1 79 ? -18.433 0.542 24.656 1.00 89.44 79 ALA A CA 1
ATOM 628 C C . ALA A 1 79 ? -17.879 -0.893 24.683 1.00 89.44 79 ALA A C 1
ATOM 630 O O . ALA A 1 79 ? -16.783 -1.099 25.200 1.00 89.44 79 ALA A O 1
ATOM 631 N N . GLN A 1 8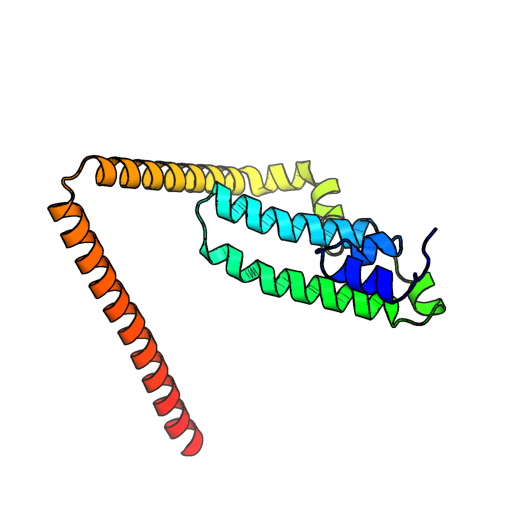0 ? -18.602 -1.851 24.094 1.00 90.94 80 GLN A N 1
ATOM 632 C CA . GLN A 1 80 ? -18.182 -3.255 23.989 1.00 90.94 80 GLN A CA 1
ATOM 633 C C . GLN A 1 80 ? -17.134 -3.510 22.903 1.00 90.94 80 GLN A C 1
ATOM 635 O O . GLN A 1 80 ? -16.404 -4.493 22.981 1.00 90.94 80 GLN A O 1
ATOM 640 N N . GLU A 1 81 ? -17.050 -2.653 21.886 1.00 91.00 81 GLU A N 1
ATOM 641 C CA . GLU A 1 81 ? -16.072 -2.825 20.815 1.00 91.00 81 GLU A CA 1
ATOM 642 C C . GLU A 1 81 ? -14.634 -2.799 21.389 1.00 91.00 81 GLU A C 1
ATOM 644 O O . GLU A 1 81 ? -14.263 -1.928 22.177 1.00 91.00 81 GLU A O 1
ATOM 649 N N . GLU A 1 82 ? -13.781 -3.743 21.013 1.00 88.88 82 GLU A N 1
ATOM 650 C CA . GLU A 1 82 ? -12.418 -3.807 21.551 1.00 88.88 82 GLU A CA 1
ATOM 651 C C . GLU A 1 82 ? -11.420 -3.099 20.633 1.00 88.88 82 GLU A C 1
ATOM 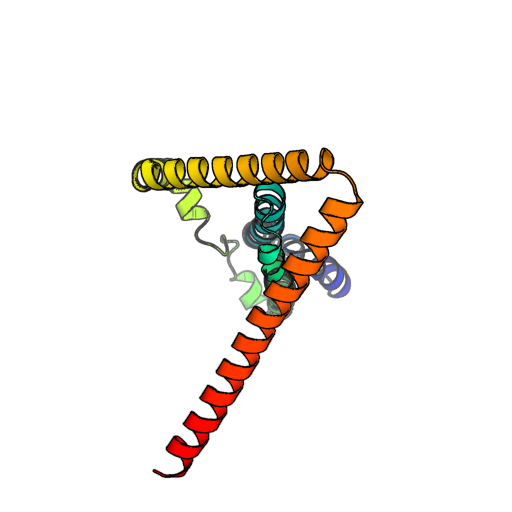653 O O . GLU A 1 82 ? -11.465 -3.229 19.405 1.00 88.88 82 GLU A O 1
ATOM 658 N N . ASP A 1 83 ? -10.463 -2.380 21.228 1.00 91.56 83 ASP A N 1
ATOM 659 C CA . ASP A 1 83 ? -9.315 -1.863 20.482 1.00 91.56 83 ASP A CA 1
ATOM 660 C C . ASP A 1 83 ? -8.304 -2.986 20.227 1.00 91.56 83 ASP A C 1
ATOM 662 O O . ASP A 1 83 ? -7.304 -3.162 20.936 1.00 91.56 83 ASP A O 1
ATOM 666 N N . ARG A 1 84 ? -8.628 -3.796 19.221 1.00 90.31 84 ARG A N 1
ATOM 667 C CA . ARG A 1 84 ? -7.793 -4.860 18.669 1.00 90.31 84 ARG A CA 1
ATOM 668 C C . ARG A 1 84 ? -7.207 -4.437 17.327 1.00 90.31 84 ARG A C 1
ATOM 670 O O . ARG A 1 84 ? -7.731 -3.557 16.648 1.00 90.31 84 ARG A O 1
ATOM 677 N N . TRP A 1 85 ? -6.124 -5.090 16.930 1.00 89.62 85 TRP A N 1
ATOM 678 C CA . TRP A 1 85 ? -5.595 -4.932 15.581 1.00 89.62 85 TRP A CA 1
ATOM 679 C C . TRP A 1 85 ? -6.608 -5.482 14.564 1.00 89.62 85 TRP A C 1
ATOM 681 O O . TRP A 1 85 ? -7.191 -6.544 14.778 1.00 89.62 85 TRP A O 1
ATOM 691 N N . LEU A 1 86 ? -6.855 -4.750 13.473 1.00 87.62 86 LEU A N 1
ATOM 692 C CA . LEU A 1 86 ? -7.807 -5.188 12.434 1.00 87.62 86 LEU A CA 1
ATOM 693 C C . LEU A 1 86 ? -7.247 -6.342 11.601 1.00 87.62 86 LEU A C 1
ATOM 695 O O . LEU A 1 86 ? -7.982 -7.202 11.123 1.00 87.62 86 LEU A O 1
ATOM 699 N N . PHE A 1 87 ? -5.928 -6.361 11.459 1.00 82.31 87 PHE A N 1
ATOM 700 C CA . PHE A 1 87 ? -5.183 -7.482 10.913 1.00 82.31 87 PHE A CA 1
ATOM 701 C C . PHE A 1 87 ? -4.582 -8.269 12.072 1.00 82.31 87 PHE A C 1
ATOM 703 O O . PHE A 1 87 ? -4.431 -7.735 13.168 1.00 82.31 87 PHE A O 1
ATOM 710 N N . ARG A 1 88 ? -4.156 -9.507 11.811 1.00 79.69 88 ARG A N 1
ATOM 711 C CA . ARG A 1 88 ? -3.389 -10.350 12.749 1.00 79.69 88 ARG A CA 1
ATOM 712 C C . ARG A 1 88 ? -1.964 -9.811 13.001 1.00 79.69 88 ARG A C 1
ATOM 714 O O . ARG A 1 88 ? -0.997 -10.564 13.011 1.00 79.69 88 ARG A O 1
ATOM 721 N N . LEU A 1 89 ? -1.823 -8.488 13.105 1.00 76.19 89 LEU A N 1
ATOM 722 C CA . LEU A 1 89 ? -0.592 -7.760 13.398 1.00 76.19 89 LEU A CA 1
ATOM 723 C C . LEU A 1 89 ? -0.061 -8.134 14.777 1.00 76.19 89 LEU A C 1
ATOM 725 O O . LEU A 1 89 ? 1.143 -8.276 14.924 1.00 76.19 89 LEU A O 1
ATOM 729 N N . ASP A 1 90 ? -0.950 -8.363 15.740 1.00 80.62 90 ASP A N 1
ATOM 730 C CA . ASP A 1 90 ? -0.629 -8.969 17.033 1.00 80.62 90 ASP A CA 1
ATOM 731 C C . ASP A 1 90 ? 0.151 -10.277 16.865 1.00 80.62 90 ASP A C 1
ATOM 733 O O . ASP A 1 90 ? 1.291 -10.374 17.302 1.00 80.62 90 ASP A O 1
ATOM 737 N N . TYR A 1 91 ? -0.394 -11.233 16.114 1.00 84.50 91 TYR A N 1
ATOM 738 C CA . TYR A 1 91 ? 0.267 -12.506 15.843 1.00 84.50 91 TYR A CA 1
ATOM 739 C C . TYR A 1 91 ? 1.593 -12.323 15.090 1.00 84.50 91 TYR A C 1
ATOM 741 O O . TYR A 1 91 ? 2.575 -12.999 15.383 1.00 84.50 91 TYR A O 1
ATOM 749 N N . LEU A 1 92 ? 1.650 -11.404 14.120 1.00 82.31 92 LEU A N 1
ATOM 750 C CA . LEU A 1 92 ? 2.884 -11.124 13.381 1.00 82.31 92 LEU A CA 1
ATOM 751 C C . LEU A 1 92 ? 3.982 -10.535 14.276 1.00 82.31 92 LEU A C 1
ATOM 753 O O . LEU A 1 92 ? 5.147 -10.899 14.123 1.00 82.31 92 LEU A O 1
ATOM 757 N N . ILE A 1 93 ? 3.622 -9.631 15.188 1.00 82.25 93 ILE A N 1
ATOM 758 C CA . ILE A 1 93 ? 4.546 -8.971 16.115 1.00 82.25 93 ILE A CA 1
ATOM 759 C C . ILE A 1 93 ? 4.990 -9.955 17.200 1.00 82.25 93 ILE A C 1
ATOM 761 O O . ILE A 1 93 ? 6.191 -10.109 17.436 1.00 82.25 93 ILE A O 1
ATOM 765 N N . ASP A 1 94 ? 4.050 -10.672 17.809 1.00 88.31 94 ASP A N 1
ATOM 766 C CA . ASP A 1 94 ? 4.324 -11.592 18.912 1.00 88.31 94 ASP A CA 1
ATOM 767 C C . ASP A 1 94 ? 5.147 -12.799 18.438 1.00 88.31 94 ASP A C 1
ATOM 769 O O . ASP A 1 94 ? 6.126 -13.186 19.081 1.00 88.31 94 ASP A O 1
ATOM 773 N N . ASN A 1 95 ? 4.843 -13.336 17.251 1.00 90.25 95 ASN A N 1
ATOM 774 C CA . ASN A 1 95 ? 5.559 -14.468 16.658 1.00 90.25 95 ASN A CA 1
ATOM 775 C C . ASN A 1 95 ? 6.627 -14.050 15.632 1.00 90.25 95 ASN A C 1
ATOM 777 O O . ASN A 1 95 ? 7.081 -14.896 14.858 1.00 90.25 95 ASN A O 1
ATOM 781 N N . HIS A 1 96 ? 7.082 -12.788 15.611 1.00 87.19 96 HIS A N 1
ATOM 782 C CA . HIS A 1 96 ? 7.997 -12.289 14.568 1.00 87.19 96 HIS A CA 1
ATOM 783 C C . HIS A 1 96 ? 9.252 -13.157 14.390 1.00 87.19 96 HIS A C 1
ATOM 785 O O . HIS A 1 96 ? 9.663 -13.409 13.260 1.00 87.19 96 HIS A O 1
ATOM 791 N N . LYS A 1 97 ? 9.850 -13.667 15.479 1.00 90.69 97 LYS A N 1
ATOM 792 C CA . LYS A 1 97 ? 11.047 -14.530 15.411 1.00 90.69 97 LYS A CA 1
ATOM 793 C C . LYS A 1 97 ?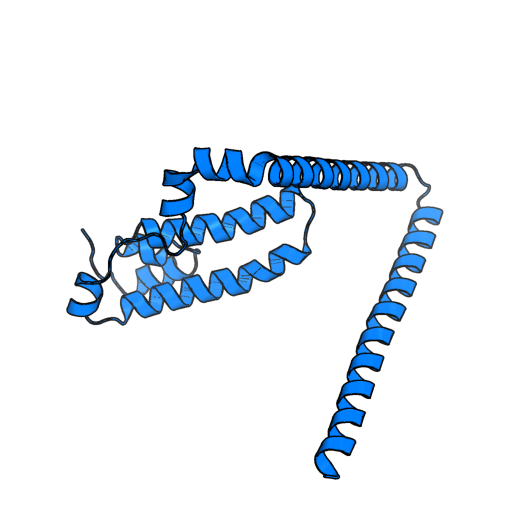 10.749 -15.884 14.779 1.00 90.69 97 LYS A C 1
ATOM 795 O O . LYS A 1 97 ? 11.520 -16.350 13.945 1.00 90.69 97 LYS A O 1
ATOM 800 N N . GLU A 1 98 ? 9.641 -16.501 15.173 1.00 91.12 98 GLU A N 1
ATOM 801 C CA . GLU A 1 98 ? 9.216 -17.809 14.675 1.00 91.12 98 GLU A CA 1
ATOM 802 C C . GLU A 1 98 ? 8.821 -17.722 13.197 1.00 91.12 98 GLU A C 1
ATOM 804 O O . GLU A 1 98 ? 9.285 -18.511 12.376 1.00 91.12 98 GLU A O 1
ATOM 809 N N . LEU A 1 99 ? 8.035 -16.705 12.833 1.00 88.12 99 LEU A N 1
ATOM 810 C CA . LEU A 1 99 ? 7.649 -16.424 11.452 1.00 88.12 99 LEU A CA 1
ATOM 811 C C . LEU A 1 99 ? 8.867 -16.108 10.591 1.00 88.12 99 LEU A C 1
ATOM 813 O O . LEU A 1 99 ? 8.995 -16.644 9.491 1.00 88.12 99 LEU A O 1
ATOM 817 N N . PHE A 1 100 ? 9.787 -15.287 11.101 1.00 88.75 100 PHE A N 1
ATOM 818 C CA . PHE A 1 100 ? 11.023 -14.982 10.397 1.00 88.75 100 PHE A CA 1
ATOM 819 C C . PHE A 1 100 ? 11.841 -16.247 10.159 1.00 88.75 100 PHE A C 1
ATOM 821 O O . PHE A 1 100 ? 12.269 -16.464 9.036 1.00 88.75 100 PHE A O 1
ATOM 828 N N . GLN A 1 101 ? 12.017 -17.119 11.155 1.00 92.12 101 GLN A N 1
ATOM 829 C CA . GLN A 1 101 ? 12.733 -18.385 10.971 1.00 92.12 101 GLN A CA 1
ATOM 830 C C . GLN A 1 101 ? 12.031 -19.313 9.974 1.00 92.12 101 GLN A C 1
ATOM 832 O O . GLN A 1 101 ? 12.688 -19.864 9.091 1.00 92.12 101 GLN A O 1
ATOM 837 N N . LYS A 1 102 ? 10.703 -19.435 10.069 1.00 92.81 102 LYS A N 1
ATOM 838 C CA . LYS A 1 102 ? 9.889 -20.285 9.193 1.00 92.81 102 LYS A CA 1
ATOM 839 C C . LYS A 1 102 ? 9.931 -19.833 7.734 1.00 92.81 102 LYS A C 1
ATOM 841 O O . LYS A 1 102 ? 10.022 -20.667 6.836 1.00 92.81 102 LYS A O 1
ATOM 846 N N . TYR A 1 103 ? 9.872 -18.525 7.493 1.00 91.69 103 TYR A N 1
ATOM 847 C CA . TYR A 1 103 ? 9.778 -17.955 6.148 1.00 91.69 103 TYR A CA 1
ATOM 848 C C . TYR A 1 103 ? 11.078 -17.311 5.656 1.00 91.69 103 TYR A C 1
ATOM 850 O O . TYR A 1 103 ? 11.088 -16.758 4.560 1.00 91.69 103 TYR A O 1
ATOM 858 N N . ARG A 1 104 ? 12.190 -17.414 6.400 1.00 93.75 104 ARG A N 1
ATOM 859 C CA . ARG A 1 104 ? 13.459 -16.724 6.100 1.00 93.75 104 ARG A CA 1
ATOM 860 C C . ARG A 1 104 ? 13.914 -16.909 4.661 1.00 93.75 104 ARG A C 1
ATOM 862 O O . ARG A 1 104 ? 14.317 -15.939 4.033 1.00 93.75 104 ARG A O 1
ATOM 869 N N . MET A 1 105 ? 13.865 -18.141 4.150 1.00 94.19 105 MET A N 1
ATOM 870 C CA . MET A 1 105 ? 14.306 -18.443 2.784 1.00 94.19 105 MET A CA 1
ATOM 871 C C . MET A 1 105 ? 13.432 -17.750 1.738 1.00 94.19 105 MET A C 1
ATOM 873 O O . MET A 1 105 ? 13.959 -17.168 0.797 1.00 94.19 105 MET A O 1
ATOM 877 N N . TRP A 1 106 ? 12.112 -17.757 1.932 1.00 94.75 106 TRP A N 1
ATOM 878 C CA . TRP A 1 106 ? 11.168 -17.084 1.041 1.00 94.75 106 TRP A CA 1
ATOM 879 C C . TRP A 1 106 ? 11.306 -15.565 1.110 1.00 94.75 106 TRP A C 1
ATOM 881 O O . TRP A 1 106 ? 11.352 -14.918 0.071 1.00 94.75 106 TRP A O 1
ATOM 891 N N . ILE A 1 107 ? 11.440 -15.004 2.315 1.00 91.81 107 ILE A N 1
ATOM 892 C CA . ILE A 1 107 ? 11.660 -13.566 2.522 1.00 91.81 107 ILE A CA 1
ATOM 893 C C . ILE A 1 107 ? 12.978 -13.138 1.869 1.00 91.81 107 ILE A C 1
ATOM 895 O O . ILE A 1 107 ? 13.002 -12.157 1.134 1.00 91.81 107 ILE A O 1
ATOM 899 N N . ALA A 1 108 ? 14.064 -13.885 2.089 1.00 94.19 108 ALA A N 1
ATOM 900 C CA . ALA A 1 108 ? 15.361 -13.595 1.485 1.00 94.19 108 ALA A CA 1
ATOM 901 C C . ALA A 1 108 ? 15.309 -13.697 -0.046 1.00 94.19 108 ALA A C 1
ATOM 903 O O . ALA A 1 108 ? 15.789 -12.797 -0.727 1.00 94.19 108 ALA A O 1
ATOM 904 N N . GLY A 1 109 ? 14.687 -14.748 -0.589 1.00 96.31 109 GLY A N 1
ATOM 905 C CA . GLY A 1 109 ? 14.498 -14.903 -2.031 1.00 96.31 109 GLY A CA 1
ATOM 906 C C . GLY A 1 109 ? 13.682 -13.761 -2.635 1.00 96.31 109 GLY A C 1
ATOM 907 O O . GLY A 1 109 ? 14.104 -13.171 -3.626 1.00 96.31 109 GLY A O 1
ATOM 908 N N . ALA A 1 110 ? 12.566 -13.391 -2.003 1.00 92.12 110 ALA A N 1
ATOM 909 C CA . ALA A 1 110 ? 11.738 -12.269 -2.432 1.00 92.12 110 ALA A CA 1
ATOM 910 C C . ALA A 1 110 ? 12.507 -10.940 -2.399 1.00 92.12 110 ALA A C 1
ATOM 912 O O . ALA A 1 110 ? 12.424 -10.178 -3.355 1.00 92.12 110 ALA A O 1
ATOM 913 N N . LEU A 1 111 ? 13.297 -10.684 -1.349 1.00 94.44 111 LEU A N 1
ATOM 914 C CA . LEU A 1 111 ? 14.136 -9.485 -1.243 1.00 94.44 111 LEU A CA 1
ATOM 915 C C . LEU A 1 111 ? 15.226 -9.436 -2.319 1.00 94.44 111 LEU A C 1
ATOM 917 O O . LEU A 1 111 ? 15.458 -8.375 -2.890 1.00 94.44 111 LEU A O 1
ATOM 921 N N . ILE A 1 112 ? 15.876 -10.566 -2.620 1.00 96.50 112 ILE A N 1
ATOM 922 C CA . ILE A 1 112 ? 16.885 -10.645 -3.687 1.00 96.50 112 ILE A CA 1
ATOM 923 C C . ILE A 1 112 ? 16.238 -10.358 -5.042 1.00 96.50 112 ILE A C 1
ATOM 925 O O . ILE A 1 112 ? 16.739 -9.520 -5.785 1.00 96.50 112 ILE A O 1
ATOM 929 N N . VAL A 1 113 ? 15.118 -11.016 -5.354 1.00 95.12 113 VAL A N 1
ATOM 930 C CA . VAL A 1 113 ? 14.394 -10.799 -6.616 1.00 95.12 113 VAL A CA 1
ATOM 931 C C . VAL A 1 113 ? 13.930 -9.349 -6.727 1.00 95.12 113 VAL A C 1
ATOM 933 O O . VAL A 1 113 ? 14.179 -8.720 -7.749 1.00 95.12 113 VAL A O 1
ATOM 936 N N . ALA A 1 114 ? 13.333 -8.797 -5.669 1.00 92.38 114 ALA A N 1
ATOM 937 C CA . ALA A 1 114 ? 12.904 -7.404 -5.631 1.00 92.38 114 ALA A CA 1
ATOM 938 C C . ALA A 1 114 ? 14.078 -6.441 -5.870 1.00 92.38 114 ALA A C 1
ATOM 940 O O . ALA A 1 114 ? 13.975 -5.555 -6.713 1.00 92.38 114 ALA A O 1
ATOM 941 N N . GLY A 1 115 ? 15.216 -6.656 -5.202 1.00 94.19 115 GLY A N 1
ATOM 942 C CA . GLY A 1 115 ? 16.423 -5.855 -5.406 1.00 94.19 115 GLY A CA 1
ATOM 943 C C . GLY A 1 115 ? 16.963 -5.939 -6.836 1.00 94.19 115 GLY A C 1
ATOM 944 O O . GLY A 1 115 ? 17.315 -4.916 -7.413 1.00 94.19 115 GLY A O 1
ATOM 945 N N . ILE A 1 116 ? 16.978 -7.133 -7.441 1.00 95.50 116 ILE A N 1
ATOM 946 C CA . ILE A 1 116 ? 17.379 -7.310 -8.846 1.00 95.50 116 ILE A CA 1
ATOM 947 C C . ILE A 1 116 ? 16.425 -6.561 -9.781 1.00 95.50 116 ILE A C 1
ATOM 949 O O . ILE A 1 116 ? 16.895 -5.891 -10.694 1.00 95.50 116 ILE A O 1
ATOM 953 N N . CYS A 1 117 ? 15.110 -6.643 -9.561 1.00 92.00 117 CYS A N 1
ATOM 954 C CA . CYS A 1 117 ? 14.127 -5.929 -10.377 1.00 92.00 117 CYS A CA 1
ATOM 955 C C . CYS A 1 117 ? 14.353 -4.414 -10.345 1.00 92.00 117 CYS A C 1
ATOM 957 O O . CYS A 1 117 ? 14.412 -3.803 -11.409 1.00 92.00 117 CYS A O 1
ATOM 959 N N . VAL A 1 118 ? 14.550 -3.838 -9.154 1.00 93.12 118 VAL A N 1
ATOM 960 C CA . VAL A 1 118 ? 14.847 -2.405 -9.002 1.00 93.12 118 VAL A CA 1
ATOM 961 C C . VAL A 1 118 ? 16.145 -2.041 -9.730 1.00 93.12 118 VAL A C 1
ATOM 963 O O . VAL A 1 118 ? 16.163 -1.107 -10.521 1.00 93.12 118 VAL A O 1
ATOM 966 N N . LEU A 1 119 ? 17.220 -2.817 -9.551 1.00 94.38 119 LEU A N 1
ATOM 967 C CA . LEU A 1 119 ? 18.497 -2.554 -10.230 1.00 94.38 119 LEU A CA 1
ATOM 968 C C . LEU A 1 119 ? 18.399 -2.642 -11.757 1.00 94.38 119 LEU A C 1
ATOM 970 O O . LEU A 1 119 ? 19.018 -1.846 -12.457 1.00 94.38 119 LEU A O 1
ATOM 974 N N . VAL A 1 120 ? 17.653 -3.617 -12.283 1.00 93.19 120 VAL A N 1
ATOM 975 C CA . VAL A 1 120 ? 17.436 -3.761 -13.729 1.00 93.19 120 VAL A CA 1
ATOM 976 C C . VAL A 1 120 ? 16.647 -2.577 -14.272 1.00 93.19 120 VAL A C 1
ATOM 978 O O . VAL A 1 120 ? 16.975 -2.094 -15.350 1.00 93.19 120 VAL A O 1
ATOM 981 N N . GLN A 1 121 ? 15.648 -2.097 -13.535 1.00 88.69 121 GLN A N 1
ATOM 982 C CA . GLN A 1 121 ? 14.870 -0.931 -13.935 1.00 88.69 121 GLN A CA 1
ATOM 983 C C . GLN A 1 121 ? 15.740 0.326 -14.016 1.00 88.69 121 GLN A C 1
ATOM 985 O O . GLN A 1 121 ? 15.804 0.943 -15.074 1.00 88.69 121 GLN A O 1
ATOM 990 N N . GLU A 1 122 ? 16.518 0.617 -12.974 1.00 90.88 122 GLU A N 1
ATOM 991 C CA . GLU A 1 12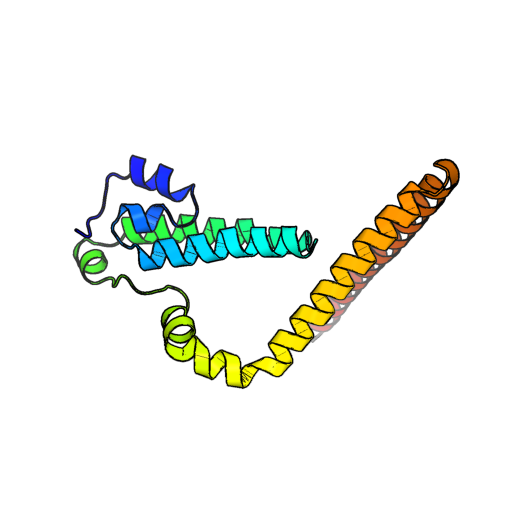2 ? 17.458 1.748 -12.969 1.00 90.88 122 GLU A CA 1
ATOM 992 C C . GLU A 1 122 ? 18.524 1.628 -14.075 1.00 90.88 122 GLU A C 1
ATOM 994 O O . GLU A 1 122 ? 18.926 2.616 -14.691 1.00 90.88 122 GLU A O 1
ATOM 999 N N . LEU A 1 123 ? 18.972 0.405 -14.382 1.00 92.81 123 LEU A N 1
ATOM 1000 C CA . LEU A 1 123 ? 19.900 0.163 -15.488 1.00 92.81 123 LEU A CA 1
ATOM 1001 C C . LEU A 1 123 ? 19.256 0.440 -16.855 1.00 92.81 123 LEU A C 1
ATOM 1003 O O . LEU A 1 123 ? 19.921 0.973 -17.743 1.00 92.81 123 LEU A O 1
ATOM 1007 N N . ILE A 1 124 ? 17.986 0.070 -17.034 1.00 89.38 124 ILE A N 1
ATOM 1008 C CA . ILE A 1 124 ? 17.216 0.360 -18.250 1.00 89.38 124 ILE A CA 1
ATOM 1009 C C . ILE A 1 124 ? 17.012 1.871 -18.395 1.00 89.38 124 ILE A C 1
ATOM 1011 O O . ILE A 1 124 ? 17.205 2.399 -19.489 1.00 89.38 124 ILE A O 1
ATOM 1015 N N . ASP A 1 125 ? 16.691 2.574 -17.312 1.00 87.69 125 ASP A N 1
ATOM 1016 C CA . ASP A 1 125 ? 16.510 4.027 -17.331 1.00 87.69 125 ASP A CA 1
ATOM 1017 C C . ASP A 1 125 ? 17.821 4.747 -17.680 1.00 87.69 125 ASP A C 1
ATOM 1019 O O . ASP A 1 125 ? 17.841 5.638 -18.534 1.00 87.69 125 ASP A O 1
ATOM 1023 N N . LEU A 1 126 ? 18.948 4.292 -17.120 1.00 90.31 126 LEU A N 1
ATOM 1024 C CA . LEU A 1 126 ? 20.276 4.777 -17.503 1.00 90.31 126 LEU A CA 1
ATOM 1025 C C . LEU A 1 126 ? 20.580 4.501 -18.981 1.00 90.31 126 LEU A C 1
ATOM 1027 O O . LEU A 1 126 ? 21.136 5.356 -19.670 1.00 90.31 126 LEU A O 1
ATOM 1031 N N . PHE A 1 127 ? 20.231 3.312 -19.476 1.00 89.56 127 PHE A N 1
ATOM 1032 C CA . PHE A 1 127 ? 20.416 2.958 -20.880 1.00 89.56 127 PHE A CA 1
ATOM 1033 C C . PHE A 1 127 ? 19.624 3.895 -21.797 1.00 89.56 127 PHE A C 1
ATOM 1035 O O . PHE A 1 127 ? 20.186 4.401 -22.768 1.00 89.56 127 PHE A O 1
ATOM 1042 N N . TRP A 1 128 ? 18.365 4.191 -21.462 1.00 87.50 128 TRP A N 1
ATOM 1043 C CA . TRP A 1 128 ? 17.543 5.133 -22.221 1.00 87.50 128 TRP A CA 1
ATOM 1044 C C . TRP A 1 128 ? 18.080 6.557 -22.190 1.00 87.50 128 TRP A C 1
ATOM 1046 O O . TRP A 1 128 ? 18.064 7.218 -23.223 1.00 87.50 128 TRP A O 1
ATOM 1056 N N . TYR A 1 129 ? 18.624 7.001 -21.057 1.00 88.25 129 TYR A N 1
ATOM 1057 C CA . TYR A 1 129 ? 19.217 8.331 -20.926 1.00 88.25 129 TYR A CA 1
ATOM 1058 C C . TYR A 1 129 ? 20.438 8.556 -21.839 1.00 88.25 129 TYR A C 1
ATOM 1060 O O . TYR A 1 129 ? 20.733 9.684 -22.224 1.00 88.25 129 TYR A O 1
ATOM 1068 N N . ILE A 1 130 ? 21.172 7.493 -22.185 1.00 89.69 130 ILE A N 1
ATOM 1069 C CA . ILE A 1 130 ? 22.379 7.577 -23.026 1.00 89.69 130 ILE A CA 1
ATOM 1070 C C . ILE A 1 130 ? 22.032 7.555 -24.527 1.00 89.69 130 ILE A C 1
ATOM 1072 O O . ILE A 1 130 ? 22.829 7.999 -25.360 1.00 89.69 130 ILE A O 1
ATOM 1076 N N . ILE A 1 131 ? 20.867 7.023 -24.897 1.00 89.38 131 ILE A N 1
ATOM 1077 C CA . ILE A 1 131 ? 20.463 6.855 -26.295 1.00 89.38 131 ILE A CA 1
ATOM 1078 C C . ILE A 1 131 ? 20.029 8.204 -26.895 1.00 89.38 131 ILE A C 1
ATOM 1080 O O . ILE A 1 131 ? 19.322 8.958 -26.237 1.00 89.38 131 ILE A O 1
ATOM 1084 N N . PRO A 1 132 ? 20.392 8.512 -28.158 1.00 90.81 132 PRO A N 1
ATOM 1085 C CA . PRO A 1 132 ? 19.896 9.702 -28.845 1.00 90.81 132 PRO A CA 1
ATOM 1086 C C . PRO A 1 132 ? 18.364 9.767 -28.891 1.00 90.81 132 PRO A C 1
ATOM 1088 O O . PRO A 1 132 ? 17.721 8.775 -29.243 1.00 90.81 132 PRO A O 1
ATOM 1091 N N . ASP A 1 133 ? 17.801 10.954 -28.662 1.00 85.94 133 ASP A N 1
ATOM 1092 C CA . ASP A 1 133 ? 16.350 11.185 -28.560 1.00 85.94 133 ASP A CA 1
ATOM 1093 C C . ASP A 1 133 ? 15.539 10.558 -29.708 1.00 85.94 133 ASP A C 1
ATOM 1095 O O . ASP A 1 133 ? 14.504 9.942 -29.479 1.00 85.94 133 ASP A O 1
ATOM 1099 N N . PHE A 1 134 ? 16.041 10.607 -30.949 1.00 85.62 134 PHE A N 1
ATOM 1100 C CA . PHE A 1 134 ? 15.322 10.036 -32.097 1.00 85.62 134 PHE A CA 1
ATOM 1101 C C . PHE A 1 134 ? 15.133 8.509 -32.006 1.00 85.62 134 PHE A C 1
ATOM 1103 O O . PHE A 1 134 ? 14.124 7.977 -32.477 1.00 85.62 134 PHE A O 1
ATOM 1110 N N . LEU A 1 135 ? 16.100 7.786 -31.426 1.00 84.25 135 LEU A N 1
ATOM 1111 C CA . LEU A 1 135 ? 15.995 6.342 -31.201 1.00 84.25 135 LEU A CA 1
ATOM 1112 C C . LEU A 1 135 ? 15.090 6.054 -30.006 1.00 84.25 135 LEU A C 1
ATOM 1114 O O . LEU A 1 135 ? 14.285 5.126 -30.089 1.00 84.25 135 LEU A O 1
ATOM 1118 N N . TYR A 1 136 ? 15.191 6.855 -28.940 1.00 84.50 136 TYR A N 1
ATOM 1119 C CA . TYR A 1 136 ? 14.299 6.767 -27.784 1.00 84.50 136 TYR A CA 1
ATOM 1120 C C . TYR A 1 136 ? 12.836 6.912 -28.215 1.00 84.50 136 TYR A C 1
ATOM 1122 O O . TYR A 1 136 ? 12.046 5.996 -27.993 1.00 84.50 136 TYR A O 1
ATOM 1130 N N . ASP A 1 137 ? 12.497 7.988 -28.930 1.00 83.94 137 ASP A N 1
ATOM 1131 C CA . ASP A 1 137 ? 11.134 8.260 -29.397 1.00 83.94 137 ASP A CA 1
ATOM 1132 C C . ASP A 1 137 ? 10.614 7.136 -30.293 1.00 83.94 137 ASP A C 1
ATOM 1134 O O . ASP A 1 137 ? 9.487 6.661 -30.133 1.00 83.94 137 ASP A O 1
ATOM 1138 N N . THR A 1 138 ? 11.455 6.652 -31.211 1.00 85.25 138 THR A N 1
ATOM 1139 C CA . THR A 1 138 ? 11.083 5.558 -32.115 1.00 85.25 138 THR A CA 1
ATOM 1140 C C . THR A 1 138 ? 10.745 4.287 -31.336 1.00 85.25 138 THR A C 1
ATOM 1142 O O . THR A 1 138 ? 9.713 3.659 -31.595 1.00 85.25 138 THR A O 1
ATOM 1145 N N . VAL A 1 139 ? 11.578 3.891 -30.367 1.00 85.44 139 VAL A N 1
ATOM 1146 C CA . VAL A 1 139 ? 11.326 2.675 -29.583 1.00 85.44 139 VAL A CA 1
ATOM 1147 C C . VAL A 1 139 ? 10.163 2.869 -28.613 1.00 85.44 139 VAL A C 1
ATOM 1149 O O . VAL A 1 139 ? 9.311 1.982 -28.513 1.00 85.44 139 VAL A O 1
ATOM 1152 N N . TYR A 1 140 ? 10.067 4.017 -27.947 1.00 84.38 140 TYR A N 1
ATOM 1153 C CA . TYR A 1 140 ? 8.988 4.323 -27.011 1.00 84.38 140 TYR A CA 1
ATOM 1154 C C . TYR A 1 140 ? 7.619 4.292 -27.704 1.00 84.38 140 TYR A C 1
ATOM 1156 O O . TYR A 1 140 ? 6.706 3.589 -27.265 1.00 84.38 140 TYR A O 1
ATOM 1164 N N . HIS A 1 141 ? 7.482 4.957 -28.855 1.00 86.69 141 HIS A N 1
ATOM 1165 C CA . HIS A 1 141 ? 6.236 4.928 -29.620 1.00 86.69 141 HIS A CA 1
ATOM 1166 C C . HIS A 1 141 ? 5.905 3.533 -30.153 1.00 86.69 141 HIS A C 1
ATOM 1168 O O . HIS A 1 141 ? 4.746 3.119 -30.105 1.00 86.69 141 HIS A O 1
ATOM 1174 N N . THR A 1 142 ? 6.903 2.782 -30.621 1.00 84.12 142 THR A N 1
ATOM 1175 C CA . THR A 1 142 ? 6.675 1.435 -31.168 1.00 84.12 142 THR A CA 1
ATOM 1176 C C . THR A 1 142 ? 6.268 0.442 -30.079 1.00 84.12 142 THR A C 1
ATOM 1178 O O . THR A 1 142 ? 5.341 -0.347 -30.271 1.00 84.12 142 THR A O 1
ATOM 1181 N N . THR A 1 143 ? 6.918 0.490 -28.915 1.00 83.50 143 THR A N 1
ATOM 1182 C CA . THR A 1 143 ? 6.576 -0.369 -27.771 1.00 83.50 143 THR A CA 1
ATOM 1183 C C . THR A 1 143 ? 5.208 -0.014 -27.191 1.00 83.50 143 THR A C 1
ATOM 1185 O O . THR A 1 143 ? 4.422 -0.922 -26.914 1.00 83.50 143 THR A O 1
ATOM 1188 N N . GLY A 1 144 ? 4.868 1.277 -27.095 1.00 83.88 144 GLY A N 1
ATOM 1189 C CA . GLY A 1 144 ? 3.534 1.740 -26.703 1.00 83.88 144 GLY A CA 1
ATOM 1190 C C . GLY A 1 144 ? 2.433 1.301 -27.674 1.00 83.88 144 GLY A C 1
ATOM 1191 O O . GLY A 1 144 ? 1.371 0.846 -27.254 1.00 83.88 144 GLY A O 1
ATOM 1192 N N . LEU A 1 145 ? 2.692 1.364 -28.982 1.00 87.31 145 LEU A N 1
ATOM 1193 C CA . LEU A 1 145 ? 1.759 0.886 -30.003 1.00 87.31 145 LEU A CA 1
ATOM 119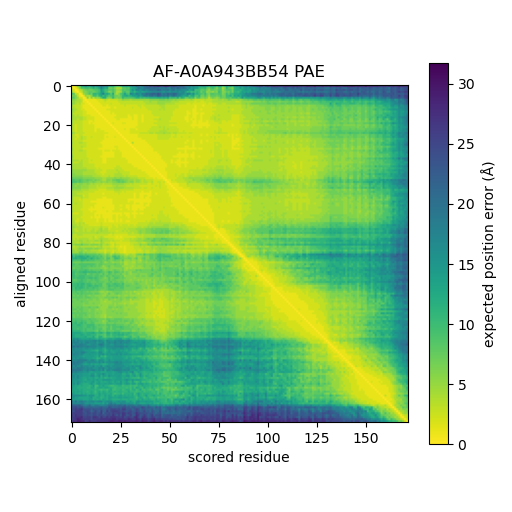4 C C . LEU A 1 145 ? 1.517 -0.626 -29.868 1.00 87.31 145 LEU A C 1
ATOM 1196 O O . LEU A 1 145 ? 0.372 -1.081 -29.868 1.00 87.31 145 LEU A O 1
ATOM 1200 N N . LEU A 1 146 ? 2.592 -1.405 -29.721 1.00 87.56 146 LEU A N 1
ATOM 1201 C CA . LEU A 1 146 ? 2.509 -2.854 -29.558 1.00 87.56 146 LEU A CA 1
ATOM 1202 C C . LEU A 1 146 ? 1.737 -3.231 -28.287 1.00 87.56 146 LEU A C 1
ATOM 1204 O O . LEU A 1 146 ? 0.862 -4.096 -28.339 1.00 87.56 146 LEU A O 1
ATOM 1208 N N . SER A 1 147 ? 2.010 -2.565 -27.161 1.00 84.00 147 SER A N 1
ATOM 1209 C CA . SER A 1 147 ? 1.300 -2.823 -25.904 1.00 84.00 147 SER A CA 1
ATOM 1210 C C . SER A 1 147 ? -0.185 -2.459 -25.999 1.00 84.00 147 SER A C 1
ATOM 1212 O O . SER A 1 147 ? -1.028 -3.208 -25.495 1.00 84.00 147 SER A O 1
ATOM 1214 N N . ALA A 1 148 ? -0.532 -1.381 -26.710 1.00 88.88 148 ALA A N 1
ATOM 1215 C CA . ALA A 1 148 ? -1.915 -0.995 -26.971 1.00 88.88 148 ALA A CA 1
ATOM 1216 C C . ALA A 1 148 ? -2.648 -2.040 -27.824 1.00 88.88 148 ALA A C 1
ATOM 1218 O O . ALA A 1 148 ? -3.774 -2.415 -27.493 1.00 88.88 148 ALA A O 1
ATOM 1219 N N . PHE A 1 149 ? -2.004 -2.572 -28.869 1.00 93.12 149 PHE A N 1
ATOM 1220 C CA . PHE A 1 149 ? -2.577 -3.653 -29.676 1.00 93.12 149 PHE A CA 1
ATOM 1221 C C . PHE A 1 149 ? -2.782 -4.937 -28.873 1.00 93.12 149 PHE A C 1
ATOM 1223 O O . PHE A 1 149 ? -3.839 -5.555 -28.986 1.00 93.12 149 PHE A O 1
ATOM 1230 N N . VAL A 1 150 ? -1.814 -5.323 -28.038 1.00 92.44 150 VAL A N 1
ATOM 1231 C CA . VAL A 1 150 ? -1.942 -6.502 -27.168 1.00 92.44 150 VAL A CA 1
ATOM 1232 C C . VAL A 1 150 ? -3.090 -6.307 -26.179 1.00 92.44 150 VAL A C 1
ATOM 1234 O O . VAL A 1 150 ? -3.972 -7.158 -26.086 1.00 92.44 150 VAL A O 1
ATOM 1237 N N . THR A 1 151 ? -3.128 -5.167 -25.490 1.00 89.62 151 THR A N 1
ATOM 1238 C CA . THR A 1 151 ? -4.162 -4.863 -24.490 1.00 89.62 151 THR A CA 1
ATOM 1239 C C . THR A 1 151 ? -5.549 -4.801 -25.129 1.00 89.62 151 THR A C 1
ATOM 1241 O O . THR A 1 151 ? -6.481 -5.451 -24.656 1.00 89.62 151 THR A O 1
ATOM 1244 N N . GLY A 1 152 ? -5.687 -4.083 -26.246 1.00 94.44 152 GLY A N 1
ATOM 1245 C CA . GLY A 1 152 ? -6.933 -4.005 -27.006 1.00 94.44 152 GLY A CA 1
ATOM 1246 C C . GLY A 1 152 ? -7.377 -5.368 -27.537 1.00 94.44 152 GLY A C 1
ATOM 1247 O O . GLY A 1 152 ? -8.546 -5.726 -27.407 1.00 94.44 152 GLY A O 1
ATOM 1248 N N . GLY A 1 153 ? -6.446 -6.169 -28.063 1.00 95.75 153 GLY A N 1
ATOM 1249 C CA . GLY A 1 153 ? -6.714 -7.524 -28.543 1.00 95.75 153 GLY A CA 1
ATOM 1250 C C . GLY A 1 153 ? -7.212 -8.455 -27.437 1.00 95.75 153 GLY A C 1
ATOM 1251 O O . GLY A 1 153 ? -8.201 -9.160 -27.634 1.00 95.75 153 GLY A O 1
ATOM 1252 N N . VAL A 1 154 ? -6.594 -8.409 -26.253 1.00 95.88 154 VAL A N 1
ATOM 1253 C CA . VAL A 1 154 ? -7.039 -9.169 -25.073 1.00 95.88 154 VAL A CA 1
ATOM 1254 C C . VAL A 1 154 ? -8.441 -8.738 -24.642 1.00 95.88 154 VAL A C 1
ATOM 1256 O O . VAL A 1 154 ? -9.290 -9.598 -24.412 1.00 95.88 154 VAL A O 1
ATOM 1259 N N . LEU A 1 155 ? -8.724 -7.433 -24.584 1.00 96.25 155 LEU A N 1
ATOM 1260 C CA . LEU A 1 155 ? -10.053 -6.926 -24.225 1.00 96.25 155 LEU A CA 1
ATOM 1261 C C . LEU A 1 155 ? -11.133 -7.379 -25.216 1.00 96.25 155 LEU A C 1
ATOM 1263 O O . LEU A 1 155 ? -12.199 -7.834 -24.797 1.00 96.25 155 LEU A O 1
ATOM 1267 N N . ILE A 1 156 ? -10.851 -7.315 -26.521 1.00 96.69 156 ILE A N 1
ATOM 1268 C CA . ILE A 1 156 ? -11.767 -7.793 -27.564 1.00 96.69 156 ILE A CA 1
ATOM 1269 C C . ILE A 1 156 ? -11.984 -9.304 -27.433 1.00 96.69 156 ILE A C 1
ATOM 1271 O O . ILE A 1 156 ? -13.128 -9.758 -27.458 1.00 96.69 156 ILE A O 1
ATOM 1275 N N . ALA A 1 157 ? -10.915 -10.084 -27.248 1.00 96.12 157 ALA A N 1
ATOM 1276 C CA . ALA A 1 157 ? -11.006 -11.533 -27.083 1.00 96.12 157 ALA A CA 1
ATOM 1277 C C . ALA A 1 157 ? -11.854 -11.915 -25.860 1.00 96.12 157 ALA A C 1
ATOM 1279 O O . ALA A 1 157 ? -12.743 -12.760 -25.972 1.00 96.12 157 ALA A O 1
ATOM 1280 N N . ILE A 1 158 ? -11.646 -11.248 -24.717 1.00 95.69 158 ILE A N 1
ATOM 1281 C CA . ILE A 1 158 ? -12.478 -11.414 -23.516 1.00 95.69 158 ILE A CA 1
ATOM 1282 C C . ILE A 1 158 ? -13.943 -11.085 -23.834 1.00 95.69 158 ILE A C 1
ATOM 1284 O O . ILE A 1 158 ? -14.827 -11.876 -23.502 1.00 95.69 158 ILE A O 1
ATOM 1288 N N . GLY A 1 159 ? -14.207 -9.973 -24.527 1.00 94.81 159 GLY A N 1
ATOM 1289 C CA . GLY A 1 159 ? -15.556 -9.578 -24.938 1.00 94.81 159 GLY A CA 1
ATOM 1290 C C . GLY A 1 159 ? -16.255 -10.632 -25.805 1.00 94.81 159 GLY A C 1
ATOM 1291 O O . GLY A 1 159 ? -17.397 -10.999 -25.529 1.00 94.81 159 GLY A O 1
ATOM 1292 N N . ILE A 1 160 ? -15.560 -11.182 -26.805 1.00 96.12 160 ILE A N 1
ATOM 1293 C CA . ILE A 1 160 ? -16.093 -12.238 -27.681 1.00 96.12 160 ILE A CA 1
ATOM 1294 C C . ILE A 1 160 ? -16.397 -13.511 -26.883 1.00 96.12 160 ILE A C 1
ATOM 1296 O O . ILE A 1 160 ? -17.484 -14.076 -27.019 1.00 96.12 160 ILE A O 1
ATOM 1300 N N . VAL A 1 161 ? -15.477 -13.941 -26.012 1.00 95.12 161 VAL A N 1
ATOM 1301 C CA . VAL A 1 161 ? -15.667 -15.132 -25.166 1.00 95.12 161 VAL A CA 1
ATOM 1302 C C . VAL A 1 161 ? -16.882 -14.970 -24.246 1.00 95.12 161 VAL A C 1
ATOM 1304 O O . VAL A 1 161 ? -17.648 -15.920 -24.066 1.00 95.12 161 VAL A O 1
ATOM 1307 N N . MET A 1 162 ? -17.103 -13.777 -23.687 1.00 92.19 162 MET A N 1
ATOM 1308 C CA . MET A 1 162 ? -18.282 -13.494 -22.860 1.00 92.19 162 MET A CA 1
ATOM 1309 C C . MET A 1 162 ? -19.589 -13.556 -23.667 1.00 92.19 162 MET A C 1
ATOM 1311 O O . MET A 1 162 ? -20.577 -14.105 -23.176 1.00 92.19 162 MET A O 1
ATOM 1315 N N . LEU A 1 163 ? -19.601 -13.057 -24.908 1.00 91.94 163 LEU A N 1
ATOM 1316 C CA . LEU A 1 163 ? -20.780 -13.106 -25.783 1.00 91.94 163 LEU A CA 1
ATOM 1317 C C . LEU A 1 163 ? -21.138 -14.537 -26.215 1.00 91.94 163 LEU A C 1
ATOM 1319 O O . LEU A 1 163 ? -22.312 -14.909 -26.189 1.00 91.94 163 LEU A O 1
ATOM 1323 N N . GLN A 1 164 ? -20.145 -15.365 -26.551 1.00 88.19 164 GLN A N 1
ATOM 1324 C CA . GLN A 1 164 ? -20.367 -16.762 -26.951 1.00 88.19 164 GLN A CA 1
ATOM 1325 C C . GLN A 1 164 ? -20.883 -17.626 -25.793 1.00 88.19 164 GLN A C 1
ATOM 1327 O O . GLN A 1 164 ? -21.799 -18.430 -25.975 1.00 88.19 164 GLN A O 1
ATOM 1332 N N . LYS A 1 165 ? -20.350 -17.431 -24.578 1.00 72.75 165 LYS A N 1
ATOM 1333 C CA . LYS A 1 165 ? -20.849 -18.132 -23.383 1.00 72.75 165 LYS A CA 1
ATOM 1334 C C . LYS A 1 165 ? -22.306 -17.794 -23.073 1.00 72.75 165 LYS A C 1
ATOM 1336 O O . LYS A 1 165 ? -23.036 -18.674 -22.629 1.00 72.75 165 LYS A O 1
ATOM 1341 N N . LYS A 1 166 ? -22.746 -16.561 -23.346 1.00 72.25 166 LYS A N 1
ATOM 1342 C CA . LYS A 1 166 ? -24.153 -16.173 -23.191 1.00 72.25 166 LYS A CA 1
ATOM 1343 C C . LYS A 1 166 ? -25.066 -16.938 -24.157 1.00 72.25 166 LYS A C 1
ATOM 1345 O O . LYS A 1 166 ? -26.051 -17.512 -23.718 1.00 72.25 166 LYS A O 1
ATOM 1350 N N . GLN A 1 167 ? -24.703 -17.037 -25.438 1.00 61.97 167 GLN A N 1
ATOM 1351 C CA . GLN A 1 167 ? -25.508 -17.775 -26.425 1.00 61.97 167 GLN A CA 1
ATOM 1352 C C . GLN A 1 167 ? -25.625 -19.276 -26.114 1.00 61.97 167 GLN A C 1
ATOM 1354 O O . GLN A 1 167 ? -26.685 -19.861 -26.325 1.00 61.97 167 GLN A O 1
ATOM 1359 N N . HIS A 1 168 ? -24.575 -19.901 -25.573 1.00 60.75 168 HIS A N 1
ATOM 1360 C CA . HIS A 1 168 ? -24.639 -21.296 -25.119 1.00 60.75 168 HIS A CA 1
ATOM 1361 C C . HIS A 1 168 ? -25.401 -21.493 -23.798 1.00 60.75 168 HIS A C 1
ATOM 1363 O O . HIS A 1 168 ? -25.894 -22.590 -23.554 1.00 60.75 168 HIS A O 1
ATOM 1369 N N . SER A 1 169 ? -25.516 -20.462 -22.955 1.00 59.59 169 SER A N 1
ATOM 1370 C CA . SER A 1 169 ? -26.316 -20.516 -21.724 1.00 59.59 169 SER A CA 1
ATOM 1371 C C . SER A 1 169 ? -27.803 -20.237 -21.959 1.00 59.59 169 SER A C 1
ATOM 1373 O O . SER A 1 169 ? -28.613 -20.757 -21.207 1.00 59.59 169 SER A O 1
ATOM 1375 N N . ASP A 1 170 ? -28.156 -19.442 -22.974 1.00 60.53 170 ASP A N 1
ATOM 1376 C CA . ASP A 1 170 ? -29.551 -19.130 -23.338 1.00 60.53 170 ASP A CA 1
ATOM 1377 C C . ASP A 1 170 ? -30.182 -20.206 -24.262 1.00 60.53 170 ASP A C 1
ATOM 1379 O O . ASP A 1 170 ? -31.363 -20.123 -24.591 1.00 60.53 170 ASP A O 1
ATOM 1383 N N . SER A 1 171 ? -29.400 -21.199 -24.716 1.00 57.03 171 SER A N 1
ATOM 1384 C CA . SER A 1 171 ? -29.840 -22.299 -25.601 1.00 57.03 171 SER A CA 1
ATOM 1385 C C . SER A 1 171 ? -29.966 -23.672 -24.918 1.00 57.03 171 SER A C 1
ATOM 1387 O O . SER A 1 171 ? -30.273 -24.649 -25.602 1.00 57.03 171 SER A O 1
ATOM 1389 N N . ASN A 1 172 ? -29.771 -23.738 -23.595 1.00 49.25 172 ASN A N 1
ATOM 1390 C CA . ASN A 1 172 ? -30.057 -24.896 -22.731 1.00 49.25 172 ASN A CA 1
ATOM 1391 C C . ASN A 1 172 ? -31.210 -24.570 -21.778 1.00 49.25 172 ASN A C 1
ATOM 1393 O O . ASN A 1 172 ? -31.950 -25.515 -21.426 1.00 49.25 172 ASN A O 1
#